Protein AF-A0A7G2DVX1-F1 (afdb_monomer)

Sequence (133 aa):
MRGTQQRAVMWRVWKEGGTGFLYWGANCYEKATVPSAEVKFRRGLPPGDGVLYYPGEVFSSSSEPVASLRLERLLSGLQDYEYLKLYESKYGREEAMGLLEKTGVYTGPERYTLEHRPIDVLRGEVYNTCRPS

pLDDT: mean 92.25, std 8.34, range [56.84, 98.56]

Structure (mmCIF, N/CA/C/O backbone):
data_AF-A0A7G2DVX1-F1
#
_entry.id   AF-A0A7G2DVX1-F1
#
loop_
_atom_site.group_PDB
_atom_site.id
_atom_site.type_symbol
_atom_site.label_atom_id
_atom_site.label_alt_id
_atom_site.label_comp_id
_atom_site.label_asym_id
_atom_site.label_entity_id
_atom_site.label_seq_id
_atom_site.pdbx_PDB_ins_code
_atom_site.Cartn_x
_atom_site.Cartn_y
_atom_site.Cartn_z
_atom_site.occupancy
_atom_site.B_iso_or_equiv
_atom_site.auth_seq_id
_atom_site.auth_comp_id
_atom_site.auth_asym_id
_atom_site.auth_atom_id
_atom_site.pdbx_PDB_model_num
ATOM 1 N N . MET A 1 1 ? -4.694 -8.837 -14.121 1.00 56.84 1 MET A N 1
ATOM 2 C CA . MET A 1 1 ? -4.557 -8.577 -12.666 1.00 56.84 1 MET A CA 1
ATOM 3 C C . MET A 1 1 ? -5.615 -7.571 -12.247 1.00 56.84 1 MET A C 1
ATOM 5 O O . MET A 1 1 ? -5.780 -6.589 -12.952 1.00 56.84 1 MET A O 1
ATOM 9 N N . ARG A 1 2 ? -6.308 -7.793 -11.123 1.00 73.44 2 ARG A N 1
ATOM 10 C CA . ARG A 1 2 ? -7.315 -6.852 -10.584 1.00 73.44 2 ARG A CA 1
ATOM 11 C C . ARG A 1 2 ? -6.705 -5.722 -9.733 1.00 73.44 2 ARG A C 1
ATOM 13 O O . ARG A 1 2 ? -7.408 -4.815 -9.312 1.00 73.44 2 ARG A O 1
ATOM 20 N N . GLY A 1 3 ? -5.396 -5.774 -9.465 1.00 79.44 3 GLY A N 1
ATOM 21 C CA . GLY A 1 3 ? -4.661 -4.754 -8.705 1.00 79.44 3 GLY A CA 1
ATOM 22 C C . GLY A 1 3 ? -4.807 -4.844 -7.180 1.00 79.44 3 GLY A C 1
ATOM 23 O O . GLY A 1 3 ? -4.058 -4.194 -6.456 1.00 79.44 3 GLY A O 1
ATOM 24 N N . THR A 1 4 ? -5.740 -5.652 -6.671 1.00 90.88 4 THR A N 1
ATOM 25 C CA . THR A 1 4 ? -5.958 -5.852 -5.228 1.00 90.88 4 THR A CA 1
ATOM 26 C C . THR A 1 4 ? -4.833 -6.638 -4.560 1.00 90.88 4 THR A C 1
ATOM 28 O O . THR A 1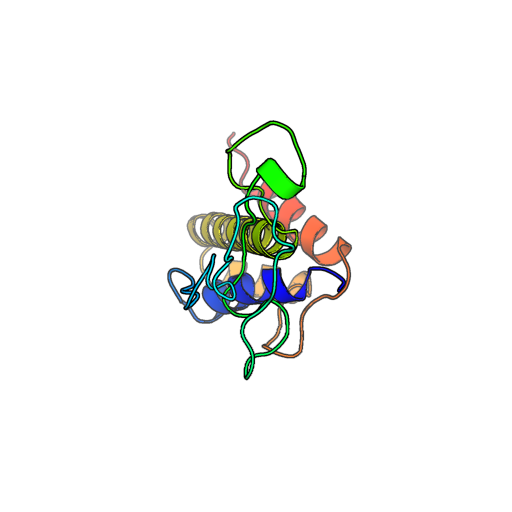 4 ? -4.510 -6.365 -3.412 1.00 90.88 4 THR A O 1
ATOM 31 N N . GLN A 1 5 ? -4.168 -7.536 -5.292 1.00 92.25 5 GLN A N 1
ATOM 32 C CA . GLN A 1 5 ? -3.003 -8.301 -4.824 1.00 92.25 5 GLN A CA 1
ATOM 33 C C . GLN A 1 5 ? -1.889 -7.400 -4.276 1.00 92.25 5 GLN A C 1
ATOM 35 O O . GLN A 1 5 ? -1.356 -7.651 -3.201 1.00 92.25 5 GLN A O 1
ATOM 40 N N . GLN A 1 6 ? -1.563 -6.321 -4.993 1.00 94.50 6 GLN A N 1
ATOM 41 C CA . GLN A 1 6 ? -0.519 -5.378 -4.587 1.00 94.50 6 GLN A CA 1
ATOM 42 C C . GLN A 1 6 ? -0.930 -4.571 -3.350 1.00 94.50 6 GLN A C 1
ATOM 44 O O . GLN A 1 6 ? -0.082 -4.226 -2.534 1.00 94.50 6 GLN A O 1
ATOM 49 N N . ARG A 1 7 ? -2.231 -4.303 -3.180 1.00 96.50 7 ARG A N 1
ATOM 50 C CA . ARG A 1 7 ? -2.766 -3.595 -2.008 1.00 96.50 7 ARG A CA 1
ATOM 51 C C . ARG A 1 7 ? -2.810 -4.477 -0.768 1.00 96.50 7 ARG A C 1
ATOM 53 O O . ARG A 1 7 ? -2.477 -4.009 0.315 1.00 96.50 7 ARG A O 1
ATOM 60 N N . ALA A 1 8 ? -3.155 -5.754 -0.940 1.00 96.94 8 ALA A N 1
ATOM 61 C CA . ALA A 1 8 ? 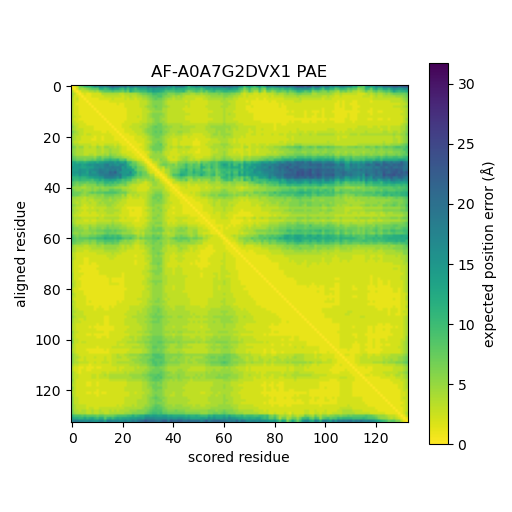-3.248 -6.730 0.142 1.00 96.94 8 ALA A CA 1
ATOM 62 C C . ALA A 1 8 ? -1.936 -6.887 0.920 1.00 96.94 8 ALA A C 1
ATOM 64 O O . ALA A 1 8 ? -1.973 -7.166 2.116 1.00 96.94 8 ALA A O 1
ATOM 65 N N . VAL A 1 9 ? -0.793 -6.625 0.277 1.00 96.56 9 VAL A N 1
ATOM 66 C CA . VAL A 1 9 ? 0.513 -6.529 0.943 1.00 96.56 9 VAL A CA 1
ATOM 67 C C . VAL A 1 9 ? 0.473 -5.514 2.087 1.00 96.56 9 VAL A C 1
ATOM 69 O O . VAL A 1 9 ? 0.874 -5.838 3.198 1.00 96.56 9 VAL A O 1
ATOM 72 N N . MET A 1 10 ? -0.061 -4.315 1.856 1.00 97.88 10 MET A N 1
ATOM 73 C CA . MET A 1 10 ? -0.094 -3.254 2.867 1.00 97.88 10 MET A CA 1
ATOM 74 C C . MET A 1 10 ? -1.163 -3.492 3.936 1.00 97.88 10 MET A C 1
ATOM 76 O O . MET A 1 10 ? -0.934 -3.194 5.106 1.00 97.88 10 MET A O 1
ATOM 80 N N . TRP A 1 11 ? -2.292 -4.111 3.580 1.00 98.00 11 TRP A N 1
ATOM 81 C CA . TRP A 1 11 ? -3.289 -4.543 4.570 1.00 98.00 11 TRP A CA 1
ATOM 82 C C . TRP A 1 11 ? -2.722 -5.613 5.506 1.00 98.00 11 TRP A C 1
ATOM 84 O O . TRP A 1 11 ? -2.949 -5.565 6.715 1.00 98.00 11 TRP A O 1
ATOM 94 N N . ARG A 1 12 ? -1.934 -6.547 4.958 1.00 97.62 12 ARG A N 1
ATOM 95 C CA . ARG A 1 12 ? -1.194 -7.538 5.737 1.00 97.62 12 ARG A CA 1
ATOM 96 C C . ARG A 1 12 ? -0.180 -6.878 6.661 1.00 97.62 12 ARG A C 1
ATOM 98 O O . ARG A 1 12 ? -0.189 -7.182 7.849 1.00 97.62 12 ARG A O 1
ATOM 105 N N . VAL A 1 13 ? 0.649 -5.977 6.128 1.00 98.12 13 VAL A N 1
ATOM 106 C CA . VAL A 1 13 ? 1.638 -5.216 6.909 1.00 98.12 13 VAL A CA 1
ATOM 107 C C . VAL A 1 13 ? 0.954 -4.528 8.086 1.00 98.12 13 VAL A C 1
ATOM 109 O O . VAL A 1 13 ? 1.383 -4.724 9.218 1.00 98.12 13 VAL A O 1
ATOM 112 N N . TRP A 1 14 ? -0.158 -3.821 7.851 1.00 98.31 14 TRP A N 1
ATOM 113 C CA . TRP A 1 14 ? -0.914 -3.197 8.935 1.00 98.31 14 TRP A CA 1
ATOM 114 C C . TRP A 1 14 ? -1.408 -4.229 9.953 1.00 98.31 14 TRP A C 1
ATOM 116 O O . TRP A 1 14 ? -1.144 -4.072 11.145 1.00 98.31 14 TRP A O 1
ATOM 126 N N . LYS A 1 15 ? -2.100 -5.291 9.507 1.00 97.75 15 LYS A N 1
ATOM 127 C CA . LYS A 1 15 ? -2.731 -6.300 10.381 1.00 97.75 15 LYS A CA 1
ATOM 128 C C . LYS A 1 15 ? -1.714 -7.049 11.246 1.00 97.75 15 LYS A C 1
ATOM 130 O O . LYS A 1 15 ? -1.993 -7.308 12.413 1.00 97.75 15 LYS A O 1
ATOM 135 N N . GLU A 1 16 ? -0.544 -7.358 10.696 1.00 96.75 16 GLU A N 1
ATOM 136 C CA . GLU A 1 16 ? 0.537 -8.082 11.380 1.00 96.75 16 GLU A CA 1
ATOM 137 C C . GLU A 1 16 ? 1.457 -7.158 12.202 1.00 96.75 16 GLU A C 1
ATOM 139 O O . GLU A 1 16 ? 2.398 -7.635 12.828 1.00 96.75 16 GLU A O 1
ATOM 144 N N . GLY A 1 17 ? 1.184 -5.848 12.245 1.00 97.06 17 GLY A N 1
ATOM 145 C CA . GLY A 1 17 ? 1.949 -4.887 13.049 1.00 97.06 17 GLY A CA 1
ATOM 146 C C . GLY A 1 17 ? 3.284 -4.468 12.426 1.00 97.06 17 GLY A C 1
ATOM 147 O O . GLY A 1 17 ? 4.150 -3.939 13.120 1.00 97.06 17 GLY A O 1
ATOM 148 N N . GLY A 1 18 ? 3.465 -4.696 11.124 1.00 97.38 18 GLY A N 1
ATOM 149 C CA . GLY A 1 18 ? 4.609 -4.196 10.373 1.00 97.38 18 GLY A CA 1
ATOM 150 C C . GLY A 1 18 ? 4.546 -2.680 10.174 1.00 97.38 18 GLY A C 1
ATOM 151 O O . GLY A 1 18 ? 3.473 -2.086 10.123 1.00 97.38 18 GLY A O 1
ATOM 152 N N . THR A 1 19 ? 5.712 -2.054 10.031 1.00 96.50 19 THR A N 1
ATOM 153 C CA . THR A 1 19 ? 5.860 -0.593 9.884 1.00 96.50 19 THR A CA 1
ATOM 154 C C . THR A 1 19 ? 6.034 -0.138 8.436 1.00 96.50 19 THR A C 1
ATOM 156 O O . THR A 1 19 ? 6.144 1.055 8.169 1.00 96.50 19 THR A O 1
ATOM 159 N N . GLY A 1 20 ? 6.087 -1.077 7.493 1.00 94.19 20 GLY A N 1
ATOM 160 C CA . GLY A 1 20 ? 6.308 -0.794 6.084 1.00 94.19 20 GLY A CA 1
ATOM 161 C C . GLY A 1 20 ? 6.535 -2.063 5.273 1.00 94.19 20 GLY A C 1
ATOM 162 O O . GLY A 1 20 ? 6.358 -3.182 5.758 1.00 94.19 20 GLY A O 1
ATOM 163 N N . PHE A 1 21 ? 6.940 -1.879 4.020 1.00 95.94 21 PHE A N 1
ATOM 164 C CA . PHE A 1 21 ? 7.188 -2.961 3.075 1.00 95.94 21 PHE A CA 1
ATOM 165 C C . PHE A 1 21 ? 8.501 -2.727 2.331 1.00 95.94 21 PHE A C 1
ATOM 167 O O . PHE A 1 21 ? 8.763 -1.621 1.860 1.00 95.94 21 PHE A O 1
ATOM 174 N N . LEU A 1 22 ? 9.300 -3.784 2.193 1.00 96.25 22 LEU A N 1
ATOM 175 C CA . LEU A 1 22 ? 10.548 -3.775 1.441 1.00 96.25 22 LEU A CA 1
ATOM 176 C C . LEU A 1 22 ? 10.408 -4.666 0.207 1.00 96.25 22 LEU A C 1
ATOM 178 O O . LEU A 1 22 ? 10.015 -5.827 0.310 1.00 96.25 22 LEU A O 1
ATOM 182 N N . TYR A 1 23 ? 10.768 -4.124 -0.956 1.00 95.44 23 TYR A N 1
ATOM 183 C CA . TYR A 1 23 ? 10.849 -4.864 -2.211 1.00 95.44 23 TYR A CA 1
ATOM 184 C C . TYR A 1 23 ? 12.294 -4.888 -2.709 1.00 95.44 23 TYR A C 1
ATOM 186 O O . TYR A 1 23 ? 12.983 -3.873 -2.663 1.00 95.44 23 TYR A O 1
ATOM 194 N N . TRP A 1 24 ? 12.758 -6.053 -3.161 1.00 94.94 24 TRP A N 1
ATOM 195 C CA . TRP A 1 24 ? 14.184 -6.322 -3.371 1.00 94.94 24 TRP A CA 1
ATOM 196 C C . TRP A 1 24 ? 14.814 -5.562 -4.551 1.00 94.94 24 TRP A C 1
ATOM 198 O O . TRP A 1 24 ? 16.026 -5.364 -4.572 1.00 94.94 24 TRP A O 1
ATOM 208 N N . GLY A 1 25 ? 14.015 -5.126 -5.526 1.00 93.50 25 GLY A N 1
ATOM 209 C CA . GLY A 1 25 ? 14.496 -4.372 -6.682 1.00 93.50 25 GLY A CA 1
ATOM 210 C C . GLY A 1 25 ? 13.356 -3.681 -7.418 1.00 93.50 25 GLY A C 1
ATOM 211 O O . GLY A 1 25 ? 12.268 -4.230 -7.518 1.00 93.50 25 GLY A O 1
ATOM 212 N N . ALA A 1 26 ? 13.581 -2.472 -7.933 1.00 92.88 26 ALA A N 1
ATOM 213 C CA . ALA A 1 26 ? 12.534 -1.686 -8.601 1.00 92.88 26 ALA A CA 1
ATOM 214 C C . ALA A 1 26 ? 12.848 -1.332 -10.070 1.00 92.88 26 ALA A C 1
ATOM 216 O O . ALA A 1 26 ? 11.966 -0.862 -10.787 1.00 92.88 26 ALA A O 1
ATOM 217 N N . ASN A 1 27 ? 14.071 -1.593 -10.532 1.00 90.62 27 ASN A N 1
ATOM 218 C CA . ASN A 1 27 ? 14.566 -1.307 -11.884 1.00 90.62 27 ASN A CA 1
ATOM 219 C C . ASN A 1 27 ? 15.579 -2.358 -12.377 1.00 90.62 27 ASN A C 1
ATOM 221 O O . ASN A 1 27 ? 16.500 -2.058 -13.138 1.00 90.62 27 ASN A O 1
ATOM 225 N N . CYS A 1 28 ? 15.452 -3.603 -11.921 1.00 90.56 28 CYS A N 1
ATOM 226 C CA . CYS A 1 28 ? 16.376 -4.690 -12.225 1.00 90.56 28 CYS A CA 1
ATOM 227 C C . CYS A 1 28 ? 16.101 -5.315 -13.601 1.00 90.56 28 CYS A C 1
ATOM 229 O O . CYS A 1 28 ? 15.791 -6.499 -13.712 1.00 90.56 28 CYS A O 1
ATOM 231 N N . TYR A 1 29 ? 16.246 -4.521 -14.657 1.00 87.06 29 TYR A N 1
ATOM 232 C CA . TYR A 1 29 ? 16.136 -4.966 -16.044 1.00 87.06 29 TYR A CA 1
ATOM 233 C C . TYR A 1 29 ? 17.270 -5.908 -16.461 1.00 87.06 29 TYR A C 1
ATOM 235 O O . TYR A 1 29 ? 18.322 -5.988 -15.808 1.00 87.06 29 TYR A O 1
ATOM 243 N N . GLU A 1 30 ? 17.064 -6.622 -17.569 1.00 83.69 30 GLU A N 1
ATOM 244 C CA . GLU A 1 30 ? 18.181 -7.132 -18.362 1.00 83.69 30 GLU A CA 1
ATOM 245 C C . GLU A 1 30 ? 18.962 -5.934 -18.927 1.00 83.69 30 GLU A C 1
ATOM 247 O O . GLU A 1 30 ? 18.389 -4.885 -19.229 1.00 83.69 30 GLU A O 1
ATOM 252 N N . LYS A 1 31 ? 20.291 -6.050 -19.010 1.00 76.81 31 LYS A N 1
ATOM 253 C CA . LYS A 1 31 ? 21.144 -4.934 -19.428 1.00 76.81 31 LYS A CA 1
ATOM 254 C C . LYS A 1 31 ? 20.786 -4.516 -20.859 1.00 76.81 31 LYS A C 1
ATOM 256 O O . LYS A 1 31 ? 20.982 -5.293 -21.791 1.00 76.81 31 LYS A O 1
ATOM 261 N N . ALA A 1 32 ? 20.314 -3.283 -21.028 1.00 70.81 32 ALA A N 1
ATOM 262 C CA . ALA A 1 32 ? 20.129 -2.687 -22.344 1.00 70.81 32 ALA A CA 1
ATOM 263 C C . ALA A 1 32 ? 21.497 -2.410 -22.986 1.00 70.81 32 ALA A C 1
ATOM 265 O O . ALA A 1 32 ? 22.410 -1.894 -22.338 1.00 70.81 32 ALA A O 1
ATOM 266 N N . THR A 1 33 ? 21.649 -2.768 -24.258 1.00 71.12 33 THR A N 1
ATOM 267 C CA . THR A 1 33 ? 22.865 -2.487 -25.038 1.00 71.12 33 THR A CA 1
ATOM 268 C C . THR A 1 33 ? 22.790 -1.154 -25.783 1.00 71.12 33 THR A C 1
ATOM 270 O O . THR A 1 33 ? 23.830 -0.631 -26.169 1.00 71.12 33 THR A O 1
ATOM 273 N N . VAL A 1 34 ? 21.587 -0.588 -25.950 1.00 67.25 34 VAL A N 1
ATOM 274 C CA . VAL A 1 34 ? 21.327 0.736 -26.541 1.00 67.25 34 VAL A CA 1
ATOM 275 C C . VAL A 1 34 ? 20.156 1.430 -25.820 1.00 67.25 34 VAL A C 1
ATOM 277 O O . VAL A 1 34 ? 19.285 0.725 -25.308 1.00 67.25 34 VAL A O 1
ATOM 280 N N . PRO A 1 35 ? 20.086 2.778 -25.788 1.00 58.97 35 PRO A N 1
ATOM 281 C CA . PRO A 1 35 ? 19.018 3.513 -25.090 1.00 58.97 35 PRO A CA 1
ATOM 282 C C . PRO A 1 35 ? 17.597 3.230 -25.599 1.00 58.97 35 PRO A C 1
ATOM 284 O O . PRO A 1 35 ? 16.649 3.291 -24.829 1.00 58.97 35 PRO A O 1
ATOM 287 N N . SER A 1 36 ? 17.448 2.890 -26.883 1.00 63.75 36 SER A N 1
ATOM 288 C CA . SER A 1 36 ? 16.164 2.564 -27.521 1.00 63.75 36 SER A CA 1
ATOM 289 C C . SER A 1 36 ? 15.788 1.080 -27.442 1.00 63.75 36 SER A C 1
ATOM 291 O O . SER A 1 36 ? 14.828 0.652 -28.082 1.00 63.75 36 SER A O 1
ATOM 293 N N . ALA A 1 37 ? 16.565 0.267 -26.720 1.00 70.31 37 ALA A N 1
ATOM 294 C CA . ALA A 1 37 ? 16.297 -1.158 -26.618 1.00 70.31 37 ALA A CA 1
ATOM 295 C C . ALA A 1 37 ? 14.972 -1.403 -25.889 1.00 70.31 37 ALA A C 1
ATOM 297 O O . ALA A 1 37 ? 14.673 -0.771 -24.876 1.00 70.31 37 ALA A O 1
ATOM 298 N N . GLU A 1 38 ? 14.210 -2.377 -26.383 1.00 76.94 38 GLU A N 1
ATOM 299 C CA . GLU A 1 38 ? 13.025 -2.872 -25.692 1.00 76.94 38 GLU A CA 1
ATOM 300 C C . GLU A 1 38 ? 13.380 -3.295 -24.259 1.00 76.94 38 GLU A C 1
ATOM 302 O O . GLU A 1 38 ? 14.397 -3.956 -24.014 1.00 76.94 38 GLU A O 1
ATOM 307 N N . VAL A 1 39 ? 12.517 -2.932 -23.312 1.00 82.12 39 VAL A N 1
ATOM 308 C CA . VAL A 1 39 ? 12.668 -3.330 -21.916 1.00 82.12 39 VAL A CA 1
ATOM 309 C C . VAL A 1 39 ? 12.495 -4.841 -21.790 1.00 82.12 39 VAL A C 1
ATOM 311 O O . VAL A 1 39 ? 11.413 -5.377 -22.022 1.00 82.12 39 VAL A O 1
ATOM 314 N N . LYS A 1 40 ? 13.554 -5.526 -21.351 1.00 87.00 40 LYS A N 1
ATOM 315 C CA . LYS A 1 40 ? 13.549 -6.975 -21.117 1.00 87.00 40 LYS A CA 1
ATOM 316 C C . LYS A 1 40 ? 13.682 -7.297 -19.635 1.00 87.00 40 LYS A C 1
ATOM 318 O O . LYS A 1 40 ? 14.503 -6.718 -18.919 1.00 87.00 40 LYS A O 1
ATOM 323 N N . PHE A 1 41 ? 12.860 -8.233 -19.166 1.00 89.62 41 PHE A N 1
ATOM 324 C CA . PHE A 1 41 ? 12.944 -8.749 -17.802 1.00 89.62 41 PHE A CA 1
ATOM 325 C C . PHE A 1 41 ? 14.103 -9.738 -17.667 1.00 89.62 41 PHE A C 1
ATOM 327 O O . PHE A 1 41 ? 14.411 -10.481 -18.598 1.00 89.62 41 PHE A O 1
ATOM 334 N N . ARG A 1 42 ? 14.737 -9.765 -16.489 1.00 87.75 42 ARG A N 1
ATOM 335 C CA . ARG A 1 42 ? 15.819 -10.712 -16.198 1.00 87.75 42 ARG A CA 1
ATOM 336 C C . ARG A 1 42 ? 15.331 -12.156 -16.315 1.00 87.75 42 ARG A C 1
ATOM 338 O O . ARG A 1 42 ? 14.254 -12.507 -15.840 1.00 87.75 42 ARG A O 1
ATOM 345 N N . ARG A 1 43 ? 16.168 -13.007 -16.910 1.00 88.19 43 ARG A N 1
ATOM 346 C CA . ARG A 1 43 ? 15.932 -14.455 -16.977 1.00 88.19 43 ARG A CA 1
ATOM 347 C C . ARG A 1 43 ? 16.060 -15.086 -15.589 1.00 88.19 43 ARG A C 1
ATOM 349 O O . ARG A 1 43 ? 16.847 -14.623 -14.770 1.00 88.19 43 ARG A O 1
ATOM 356 N N . GLY A 1 44 ? 15.315 -16.166 -15.354 1.00 89.56 44 GLY A N 1
ATOM 357 C CA . GLY A 1 44 ? 15.331 -16.903 -14.083 1.00 89.56 44 GLY A CA 1
ATOM 358 C C . GLY A 1 44 ? 14.413 -16.332 -12.998 1.00 89.56 44 GLY A C 1
ATOM 359 O O . GLY A 1 44 ? 14.355 -16.894 -11.910 1.00 89.56 44 GLY A O 1
ATOM 360 N N . LEU A 1 45 ? 13.676 -15.259 -13.297 1.00 90.62 45 LEU A N 1
ATOM 361 C CA . LEU A 1 45 ? 12.681 -14.659 -12.411 1.00 90.62 45 LEU A CA 1
ATOM 362 C C . LEU A 1 45 ? 11.313 -14.593 -13.102 1.00 90.62 45 LEU A C 1
ATOM 364 O O . LEU A 1 45 ? 11.256 -14.553 -14.338 1.00 90.62 45 LEU A O 1
ATOM 368 N N . PRO A 1 46 ? 10.203 -14.562 -12.340 1.00 92.56 46 PRO A N 1
ATOM 369 C CA . PRO A 1 46 ? 8.894 -14.271 -12.906 1.00 92.56 46 PRO A CA 1
ATOM 370 C C . PRO A 1 46 ? 8.911 -12.939 -13.679 1.00 92.56 46 PRO A C 1
ATOM 372 O O . PRO A 1 46 ? 9.540 -11.977 -13.227 1.00 92.56 46 PRO A O 1
ATOM 375 N N . PRO A 1 47 ? 8.211 -12.833 -14.823 1.00 90.06 47 PRO A N 1
ATOM 376 C CA . PRO A 1 47 ? 8.155 -11.591 -15.589 1.00 90.06 47 PRO A CA 1
ATOM 377 C C . PRO A 1 47 ? 7.743 -10.382 -14.734 1.00 90.06 47 PRO A C 1
ATOM 379 O O . PRO A 1 47 ? 6.693 -10.385 -14.091 1.00 90.06 47 PRO A O 1
ATOM 382 N N . GLY A 1 48 ? 8.570 -9.335 -14.748 1.00 90.62 48 GLY A N 1
ATOM 383 C CA . GLY A 1 48 ? 8.352 -8.098 -13.995 1.00 90.62 48 GLY A CA 1
ATOM 384 C C . GLY A 1 48 ? 8.811 -8.124 -12.533 1.00 90.62 48 GLY A C 1
ATOM 385 O O . GLY A 1 48 ? 8.689 -7.092 -11.866 1.00 90.62 48 GLY A O 1
ATOM 386 N N . ASP A 1 49 ? 9.342 -9.243 -12.033 1.00 93.38 49 ASP A N 1
ATOM 387 C CA . ASP A 1 49 ? 9.982 -9.282 -10.718 1.00 93.38 49 ASP A CA 1
ATOM 388 C C . ASP A 1 49 ? 11.289 -8.466 -10.719 1.00 93.38 49 ASP A C 1
ATOM 390 O O . ASP A 1 49 ? 12.065 -8.497 -11.675 1.00 93.38 49 ASP A O 1
ATOM 394 N N . GLY A 1 50 ? 11.504 -7.676 -9.668 1.00 93.94 50 GLY A N 1
ATOM 395 C CA . GLY A 1 50 ? 12.583 -6.693 -9.578 1.00 93.94 50 GLY A CA 1
ATOM 396 C C . GLY A 1 50 ? 12.330 -5.398 -10.361 1.00 93.94 50 GLY A C 1
ATOM 397 O O . GLY A 1 50 ? 13.231 -4.568 -10.475 1.00 93.94 50 GLY A O 1
ATOM 398 N N . VAL A 1 51 ? 11.133 -5.205 -10.926 1.00 93.56 51 VAL A N 1
ATOM 399 C CA . VAL A 1 51 ? 10.796 -4.056 -11.782 1.00 93.56 51 VAL A CA 1
ATOM 400 C C . VAL A 1 51 ? 9.496 -3.407 -11.310 1.00 93.56 51 VAL A C 1
ATOM 402 O O . VAL A 1 51 ? 8.484 -4.091 -11.205 1.00 93.56 51 VAL A O 1
ATOM 405 N N . LEU A 1 52 ? 9.482 -2.094 -11.067 1.00 94.69 52 LEU A N 1
ATOM 406 C CA . LEU A 1 52 ? 8.295 -1.326 -10.655 1.00 94.69 52 LEU A CA 1
ATOM 407 C C . LEU A 1 52 ? 8.124 0.019 -11.374 1.00 94.69 52 LEU A C 1
ATOM 409 O O . LEU A 1 52 ? 6.994 0.506 -11.427 1.00 94.69 52 LEU A O 1
ATOM 413 N N . TYR A 1 53 ? 9.177 0.600 -11.944 1.00 93.12 53 TYR A N 1
ATOM 414 C CA . TYR A 1 53 ? 9.104 1.819 -12.758 1.00 93.12 53 TYR A CA 1
ATOM 415 C C . TYR A 1 53 ? 10.003 1.691 -13.982 1.00 93.12 53 TYR A C 1
ATOM 417 O O . TYR A 1 53 ? 11.071 1.090 -13.889 1.00 93.12 53 TYR A O 1
ATOM 425 N N . TYR A 1 54 ? 9.582 2.258 -15.107 1.00 91.25 54 TYR A N 1
ATOM 426 C CA . TYR A 1 54 ? 10.202 2.110 -16.420 1.00 91.25 54 TYR A CA 1
ATOM 427 C C . TYR A 1 54 ? 10.900 3.387 -16.896 1.00 91.25 54 TYR A C 1
ATOM 429 O O . TYR A 1 54 ? 10.533 4.468 -16.436 1.00 91.25 54 TYR A O 1
ATOM 437 N N . PRO A 1 55 ? 11.886 3.288 -17.810 1.00 88.19 55 PRO A N 1
ATOM 438 C CA . PRO A 1 55 ? 12.454 4.462 -18.472 1.00 88.19 55 PRO A CA 1
ATOM 439 C C . PRO A 1 55 ? 11.373 5.247 -19.226 1.00 88.19 55 PRO A C 1
ATOM 441 O O . PRO A 1 55 ? 10.549 4.647 -19.922 1.00 88.19 55 PRO A O 1
ATOM 444 N N . GLY A 1 56 ? 11.367 6.572 -19.079 1.00 88.69 56 GLY A N 1
ATOM 445 C CA . GLY A 1 56 ? 10.354 7.442 -19.681 1.00 88.69 56 GLY A CA 1
ATOM 446 C C . GLY A 1 56 ? 10.433 7.519 -21.198 1.00 88.69 56 GLY A C 1
ATOM 447 O O . GLY A 1 56 ? 9.396 7.616 -21.858 1.00 88.69 56 GLY A O 1
ATOM 448 N N . GLU A 1 57 ? 11.638 7.372 -21.747 1.00 85.75 57 GLU A N 1
ATOM 449 C CA . GLU A 1 57 ? 11.939 7.485 -23.176 1.00 85.75 57 GLU A CA 1
ATOM 450 C C . GLU A 1 57 ? 11.278 6.383 -24.011 1.00 85.75 57 GLU A C 1
ATOM 452 O O . GLU A 1 57 ? 11.116 6.512 -25.222 1.00 85.75 57 GLU A O 1
ATOM 457 N N . VAL A 1 58 ? 10.877 5.286 -23.362 1.00 81.88 58 VAL A N 1
ATOM 458 C CA . VAL A 1 58 ? 10.151 4.181 -24.000 1.00 81.88 58 VAL A CA 1
ATOM 459 C C . VAL A 1 58 ? 8.680 4.546 -24.243 1.00 81.88 58 VAL A C 1
ATOM 461 O O . VAL A 1 58 ? 8.046 3.983 -25.132 1.00 81.88 58 VAL A O 1
ATOM 464 N N . PHE A 1 59 ? 8.125 5.487 -23.473 1.00 84.31 59 PHE A N 1
ATOM 465 C CA . PHE A 1 59 ? 6.696 5.824 -23.486 1.00 84.31 59 PHE A CA 1
ATOM 466 C C . PHE A 1 59 ? 6.409 7.283 -23.860 1.00 84.31 59 PHE A C 1
ATOM 468 O O . PHE A 1 59 ? 5.258 7.628 -24.128 1.00 84.31 59 PHE A O 1
ATOM 475 N N . SER A 1 60 ? 7.422 8.150 -23.852 1.00 84.19 60 SER A N 1
ATOM 476 C CA . SER A 1 60 ? 7.286 9.588 -24.080 1.00 84.19 60 SER A CA 1
ATOM 477 C C . SER A 1 60 ? 8.621 10.225 -24.487 1.00 84.19 60 SER A C 1
ATOM 479 O O . SER A 1 60 ? 9.656 9.568 -24.494 1.00 84.19 60 SER A O 1
ATOM 481 N N . SER A 1 61 ? 8.615 11.529 -24.769 1.00 87.44 61 SER A N 1
ATOM 482 C CA . SER A 1 61 ? 9.834 12.326 -24.983 1.00 87.44 61 SER A CA 1
ATOM 483 C C . SER A 1 61 ? 10.558 12.715 -23.682 1.00 87.44 61 SER A C 1
ATOM 485 O O . SER A 1 61 ? 11.549 13.440 -23.738 1.00 87.44 61 SER A O 1
ATOM 487 N N . SER A 1 62 ? 10.033 12.316 -22.518 1.00 88.19 62 SER A N 1
ATOM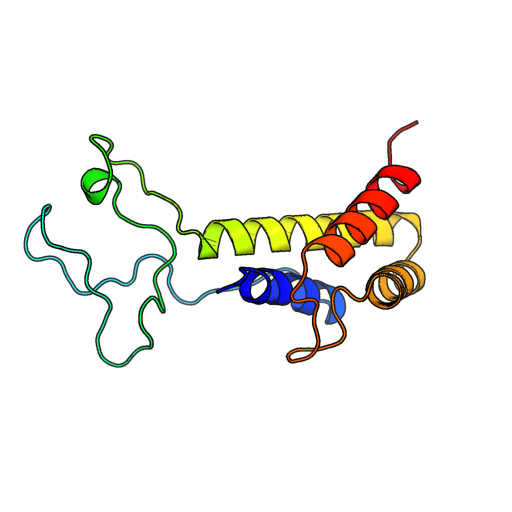 488 C CA . SER A 1 62 ? 10.596 12.631 -21.202 1.00 88.19 62 SER A CA 1
ATOM 489 C C . SER A 1 62 ? 11.600 11.567 -20.762 1.00 88.19 62 SER A C 1
ATOM 491 O O . SER A 1 62 ? 11.370 10.377 -20.967 1.00 88.19 62 SER A O 1
ATOM 493 N N . SER A 1 63 ? 12.666 11.994 -20.085 1.00 88.88 63 SER A N 1
ATOM 494 C CA . SER A 1 63 ? 13.609 11.106 -19.388 1.00 88.88 63 SER A CA 1
ATOM 495 C C . SER A 1 63 ? 13.188 10.765 -17.956 1.00 88.88 63 SER A C 1
ATOM 497 O O . SER A 1 63 ? 13.923 10.109 -17.217 1.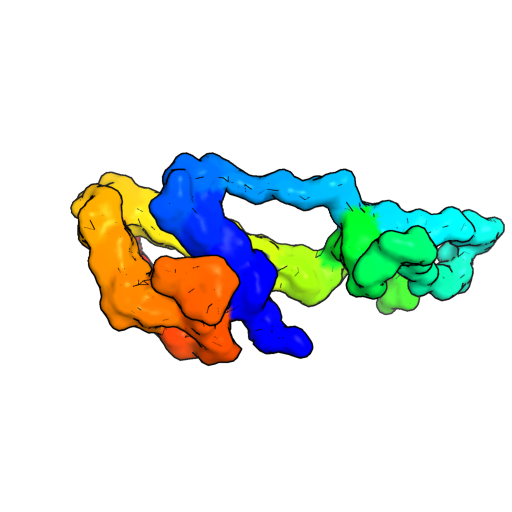00 88.88 63 SER A O 1
ATOM 499 N N . GLU A 1 64 ? 12.014 11.221 -17.524 1.00 92.19 64 GLU A N 1
ATOM 500 C CA . GLU A 1 64 ? 11.495 10.916 -16.194 1.00 92.19 64 GLU A CA 1
ATOM 501 C C . GLU A 1 64 ? 10.992 9.466 -16.102 1.00 92.19 64 GLU A C 1
ATOM 503 O O . GLU A 1 64 ? 10.304 8.991 -17.008 1.00 92.19 64 GLU A O 1
ATOM 508 N N . PRO A 1 65 ? 11.277 8.742 -15.004 1.00 91.56 65 PRO A N 1
ATOM 509 C CA . PRO A 1 65 ? 10.761 7.394 -14.820 1.00 91.56 65 PRO A CA 1
ATOM 510 C C . PRO A 1 65 ? 9.231 7.346 -14.779 1.00 91.56 65 PRO A C 1
ATOM 512 O O . PRO A 1 65 ? 8.583 8.151 -14.112 1.00 91.56 65 PRO A O 1
ATOM 515 N N . VAL A 1 66 ? 8.653 6.329 -15.412 1.00 92.75 66 VAL A N 1
ATOM 516 C CA . VAL A 1 66 ? 7.203 6.104 -15.444 1.00 92.75 66 VAL A CA 1
ATOM 517 C C . VAL A 1 66 ? 6.831 4.978 -14.485 1.00 92.75 66 VAL A C 1
ATOM 519 O O . VAL A 1 66 ? 7.341 3.859 -14.580 1.00 92.75 66 VAL A O 1
ATOM 522 N N . ALA A 1 67 ? 5.916 5.251 -13.555 1.00 95.00 67 ALA A N 1
ATOM 523 C CA . ALA A 1 67 ? 5.431 4.257 -12.606 1.00 95.00 67 ALA A CA 1
ATOM 524 C C . ALA A 1 67 ? 4.642 3.137 -13.303 1.00 95.00 67 ALA A C 1
ATOM 526 O O . ALA A 1 67 ? 3.827 3.366 -14.196 1.00 95.00 67 ALA A O 1
ATOM 527 N N . SER A 1 68 ? 4.851 1.892 -12.871 1.00 93.88 68 SER A N 1
ATOM 528 C CA . SER A 1 68 ? 3.997 0.786 -13.303 1.00 93.88 68 SER A CA 1
ATOM 529 C C . SER A 1 68 ? 2.653 0.809 -12.579 1.00 93.88 68 SER A C 1
ATOM 531 O O . SER A 1 68 ? 2.551 1.235 -11.429 1.00 93.88 68 SER A O 1
ATOM 533 N N . LEU A 1 69 ? 1.639 0.182 -13.182 1.00 94.06 69 LEU A N 1
ATOM 534 C CA . LEU A 1 69 ? 0.368 -0.064 -12.498 1.00 94.06 69 LEU A CA 1
ATOM 535 C C . LEU A 1 69 ? 0.562 -0.805 -11.159 1.00 94.06 69 LEU A C 1
ATOM 537 O O . LEU A 1 69 ? -0.172 -0.553 -10.209 1.00 94.06 69 LEU A O 1
ATOM 541 N N . ARG A 1 70 ? 1.557 -1.700 -11.050 1.00 94.81 70 ARG A N 1
ATOM 542 C CA . ARG A 1 70 ? 1.850 -2.420 -9.798 1.00 94.81 70 ARG A CA 1
ATOM 543 C C . ARG A 1 70 ? 2.336 -1.477 -8.699 1.00 94.81 70 ARG A C 1
ATOM 545 O O . ARG A 1 70 ? 1.900 -1.633 -7.562 1.00 94.81 70 ARG A O 1
ATOM 552 N N . LEU A 1 71 ? 3.182 -0.505 -9.042 1.00 95.94 71 LEU A N 1
ATOM 553 C CA . LEU A 1 71 ? 3.661 0.513 -8.108 1.00 95.94 71 LEU A CA 1
ATOM 554 C C . LEU A 1 71 ? 2.514 1.422 -7.649 1.00 95.94 71 LEU A C 1
ATOM 556 O O . LEU A 1 71 ? 2.333 1.612 -6.452 1.00 95.94 71 LEU A O 1
ATOM 560 N N . GLU A 1 72 ? 1.664 1.868 -8.574 1.00 96.81 72 GLU A N 1
ATOM 561 C CA . GLU A 1 72 ? 0.488 2.689 -8.246 1.00 96.81 72 GLU A CA 1
ATOM 562 C C . GLU A 1 72 ? -0.520 1.954 -7.351 1.00 96.81 72 GLU A C 1
ATOM 564 O O . GLU A 1 72 ? -1.144 2.531 -6.455 1.00 96.81 72 GLU A O 1
ATOM 569 N N . ARG A 1 73 ? -0.701 0.645 -7.562 1.00 95.94 73 ARG A N 1
ATOM 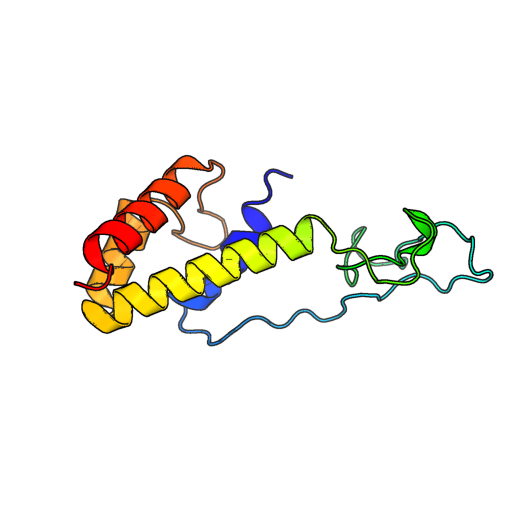570 C CA . ARG A 1 73 ? -1.529 -0.175 -6.668 1.00 95.94 73 ARG A CA 1
ATOM 571 C C . ARG A 1 73 ? -0.868 -0.390 -5.305 1.00 95.94 73 ARG A C 1
ATOM 573 O O . ARG A 1 73 ? -1.587 -0.394 -4.312 1.00 95.94 73 ARG A O 1
ATOM 580 N N . LEU A 1 74 ? 0.457 -0.519 -5.230 1.00 96.00 74 LEU A N 1
ATOM 581 C CA . LEU A 1 74 ? 1.174 -0.579 -3.952 1.00 96.00 74 LEU A CA 1
ATOM 582 C C . LEU A 1 74 ? 1.005 0.729 -3.165 1.00 96.00 74 LEU A C 1
ATOM 584 O O . LEU A 1 74 ? 0.667 0.681 -1.985 1.00 96.00 74 LEU A O 1
ATOM 588 N N . LEU A 1 75 ? 1.136 1.881 -3.833 1.00 96.81 75 LEU A N 1
ATOM 589 C CA . LEU A 1 75 ? 0.865 3.200 -3.254 1.00 96.81 75 LEU A CA 1
ATOM 590 C C . LEU A 1 75 ? -0.580 3.310 -2.747 1.00 96.81 75 LEU A C 1
ATOM 592 O O . LEU A 1 75 ? -0.812 3.764 -1.630 1.00 96.81 75 LEU A O 1
ATOM 596 N N . SER A 1 76 ? -1.555 2.829 -3.524 1.00 97.12 76 SER A N 1
ATOM 597 C CA . SER A 1 76 ? -2.960 2.791 -3.088 1.00 97.12 76 SER A CA 1
ATOM 598 C C . SER A 1 76 ? -3.153 1.944 -1.823 1.00 97.12 76 SER A C 1
ATOM 600 O O . SER A 1 76 ? -3.962 2.293 -0.968 1.00 97.12 76 SER A O 1
ATOM 602 N N . GLY A 1 77 ? -2.419 0.833 -1.700 1.00 97.06 77 GLY A N 1
ATOM 603 C CA . GLY A 1 77 ? -2.396 0.009 -0.491 1.00 97.06 77 GLY A CA 1
ATOM 604 C C . GLY A 1 77 ? -1.742 0.721 0.692 1.00 97.06 77 GLY A C 1
ATOM 605 O O . GLY A 1 77 ? -2.234 0.611 1.809 1.00 97.06 77 GLY A O 1
ATOM 606 N N . LEU A 1 78 ? -0.671 1.483 0.451 1.00 98.00 78 LEU A N 1
ATOM 607 C CA . LEU A 1 78 ? -0.000 2.272 1.486 1.00 98.00 78 LEU A CA 1
ATOM 608 C C . LEU A 1 78 ? -0.932 3.361 2.035 1.00 98.00 78 LEU A C 1
ATOM 610 O O . LEU A 1 78 ? -1.005 3.560 3.239 1.00 98.00 78 LEU A O 1
ATOM 614 N N . GLN A 1 79 ? -1.726 4.000 1.177 1.00 98.00 79 GLN A N 1
ATOM 615 C CA . GLN A 1 79 ? -2.771 4.927 1.623 1.00 98.00 79 GLN A CA 1
ATOM 616 C C . GLN A 1 79 ? -3.825 4.235 2.502 1.00 98.00 79 GLN A C 1
ATOM 618 O O . GLN A 1 79 ? -4.276 4.816 3.483 1.00 98.00 79 GLN A O 1
ATOM 623 N N . ASP A 1 80 ? -4.209 2.991 2.189 1.00 98.06 80 ASP A N 1
ATOM 624 C CA . ASP A 1 80 ? -5.131 2.226 3.043 1.00 98.06 80 ASP A CA 1
ATOM 625 C C . ASP A 1 80 ? -4.512 1.895 4.405 1.00 98.06 80 ASP A C 1
ATOM 627 O O . ASP A 1 80 ? -5.204 1.953 5.419 1.00 98.06 80 ASP A O 1
ATOM 631 N N . TYR A 1 81 ? -3.214 1.570 4.430 1.00 98.56 81 TYR A N 1
ATOM 632 C CA . TYR A 1 81 ? -2.453 1.394 5.667 1.00 98.56 81 TYR A CA 1
ATOM 633 C C . TYR A 1 81 ? -2.513 2.669 6.522 1.00 98.56 81 TYR A C 1
ATOM 635 O O . TYR A 1 81 ? -2.840 2.592 7.705 1.00 98.56 81 TYR A O 1
ATOM 643 N N . GLU A 1 82 ? -2.292 3.842 5.924 1.00 98.31 82 GLU A N 1
ATOM 644 C CA . GLU A 1 82 ? -2.372 5.121 6.641 1.00 98.31 82 GLU A CA 1
ATOM 645 C C . GLU A 1 82 ? -3.795 5.436 7.126 1.00 98.31 82 GLU A C 1
ATOM 647 O O . GLU A 1 82 ? -3.973 5.926 8.240 1.00 98.31 82 GLU A O 1
ATOM 652 N N . TYR A 1 83 ? -4.833 5.092 6.355 1.00 98.25 83 TYR A N 1
ATOM 653 C CA . TYR A 1 83 ? -6.219 5.226 6.817 1.00 98.25 83 TYR A CA 1
ATOM 654 C C . TYR A 1 83 ? -6.520 4.341 8.026 1.00 98.25 83 TYR A C 1
ATOM 656 O O . TYR A 1 83 ? -7.157 4.794 8.977 1.00 98.25 83 TYR A O 1
ATOM 664 N N . LEU A 1 84 ? -6.032 3.102 8.023 1.00 98.44 84 LEU A N 1
ATOM 665 C CA . LEU A 1 84 ? -6.162 2.206 9.166 1.00 98.44 84 LEU A CA 1
ATOM 666 C C . LEU A 1 84 ? -5.378 2.722 10.381 1.00 98.44 84 LEU A C 1
ATOM 668 O O . LEU A 1 84 ? -5.895 2.671 11.493 1.00 98.44 84 LEU A O 1
ATOM 672 N N . LYS A 1 85 ? -4.175 3.283 10.189 1.00 98.44 85 LYS A N 1
ATOM 673 C CA . LYS A 1 85 ? -3.411 3.947 11.263 1.00 98.44 85 LYS A CA 1
ATOM 674 C C . LYS A 1 85 ? -4.127 5.179 11.816 1.00 98.44 85 LYS A C 1
ATOM 676 O O . LYS A 1 85 ? -4.118 5.377 13.029 1.00 98.44 85 LYS A O 1
ATOM 681 N N . LEU A 1 86 ? -4.757 5.984 10.962 1.00 98.31 86 LEU A N 1
ATOM 682 C CA . LEU A 1 86 ? -5.564 7.135 11.372 1.00 98.31 86 LEU A CA 1
ATOM 683 C C . LEU A 1 86 ? -6.799 6.712 12.175 1.00 98.31 86 LEU A C 1
ATOM 685 O O . LEU A 1 86 ? -7.155 7.365 13.151 1.00 98.31 86 LEU A O 1
ATOM 689 N N . TYR A 1 87 ? -7.471 5.639 11.765 1.00 98.56 87 TYR A N 1
ATOM 690 C CA . TYR A 1 87 ? -8.619 5.120 12.501 1.00 98.56 87 TYR A CA 1
ATOM 691 C C . TYR A 1 87 ? -8.191 4.534 13.853 1.00 98.56 87 TYR A C 1
ATOM 693 O O . TYR A 1 87 ? -8.748 4.885 14.891 1.00 98.56 87 TYR A O 1
ATOM 701 N N . GLU A 1 88 ? -7.135 3.717 13.852 1.00 98.44 88 GLU A N 1
ATOM 702 C CA . GLU A 1 88 ? -6.523 3.135 15.051 1.00 98.44 88 GLU A CA 1
ATOM 703 C C . GLU A 1 88 ? -6.079 4.204 16.056 1.00 98.44 88 GLU A C 1
ATOM 705 O O . GLU A 1 88 ? -6.267 4.021 17.255 1.00 98.44 88 GLU A O 1
ATOM 710 N N . SER A 1 89 ? -5.526 5.334 15.605 1.00 97.88 89 SER A N 1
ATOM 711 C CA . SER A 1 89 ? -5.081 6.395 16.519 1.00 97.88 89 SER A CA 1
ATOM 712 C C . SER A 1 89 ? -6.231 7.103 17.241 1.00 97.88 89 SER A C 1
ATOM 714 O O . SER A 1 89 ? -6.013 7.657 18.316 1.00 97.88 89 SER A O 1
ATOM 716 N N . LYS A 1 90 ? -7.449 7.074 16.682 1.00 97.81 90 LYS A N 1
ATOM 717 C CA . LYS A 1 90 ? -8.645 7.666 17.299 1.00 97.81 90 LYS A CA 1
ATOM 718 C C . LYS A 1 90 ? -9.443 6.678 18.146 1.00 97.81 90 LYS A C 1
ATOM 720 O O . LYS A 1 90 ? -9.955 7.069 19.190 1.00 97.81 90 LYS A O 1
ATOM 725 N N . TYR A 1 91 ? -9.569 5.434 17.690 1.00 98.19 91 TYR A N 1
ATOM 726 C CA . TYR A 1 91 ? -10.499 4.451 18.266 1.00 98.19 91 TYR A CA 1
ATOM 727 C C . TYR A 1 91 ? -9.811 3.227 18.877 1.00 98.19 91 TYR A C 1
ATOM 729 O O . TYR A 1 91 ? -10.457 2.413 19.527 1.00 98.19 91 TYR A O 1
ATOM 737 N N . GLY A 1 92 ? -8.496 3.099 18.710 1.00 98.38 92 GLY A N 1
ATOM 738 C CA . GLY A 1 92 ? -7.730 1.952 19.176 1.00 98.38 92 GLY A CA 1
ATOM 739 C C . GLY A 1 92 ? -7.667 0.808 18.163 1.00 98.38 92 GLY A C 1
ATOM 740 O O . GLY A 1 92 ? -8.329 0.787 17.122 1.00 98.38 92 GLY A O 1
ATOM 741 N N . ARG A 1 93 ? -6.802 -0.162 18.472 1.00 98.06 93 ARG A N 1
ATOM 742 C CA . ARG A 1 93 ? -6.474 -1.284 17.584 1.00 98.06 93 ARG A CA 1
ATOM 743 C C . ARG A 1 93 ? -7.632 -2.258 17.393 1.00 98.06 93 ARG A C 1
ATOM 745 O O . ARG A 1 93 ? -7.819 -2.736 16.279 1.00 98.06 93 ARG A O 1
ATOM 752 N N . GLU A 1 94 ? -8.386 -2.548 18.450 1.00 98.38 94 GLU A N 1
ATOM 753 C CA . GLU A 1 94 ? -9.513 -3.490 18.398 1.00 98.38 94 GLU A CA 1
ATOM 754 C C . GLU A 1 94 ? -10.607 -3.000 17.442 1.00 98.38 94 GLU A C 1
ATOM 756 O O . GLU A 1 94 ? -11.013 -3.739 16.546 1.00 98.38 94 GLU A O 1
ATOM 761 N N . GLU A 1 95 ? -10.986 -1.724 17.532 1.00 98.44 95 GLU A N 1
ATOM 762 C CA . GLU A 1 95 ? -11.966 -1.109 16.629 1.00 98.44 95 GLU A CA 1
ATOM 763 C C . GLU A 1 95 ? -11.480 -1.088 15.174 1.00 98.44 95 GLU A C 1
ATOM 765 O O . GLU A 1 95 ? -12.228 -1.403 14.248 1.00 98.44 95 GLU A O 1
ATOM 770 N N . ALA A 1 96 ? -10.199 -0.785 14.942 1.00 98.38 96 ALA A N 1
ATOM 771 C CA . ALA A 1 96 ? -9.626 -0.810 13.596 1.00 98.38 96 ALA A CA 1
ATOM 772 C C . ALA A 1 96 ? -9.601 -2.228 12.989 1.00 98.38 96 ALA A C 1
ATOM 774 O O . ALA A 1 96 ? -9.836 -2.401 11.790 1.00 98.38 96 ALA A O 1
ATOM 775 N N . MET A 1 97 ? -9.346 -3.255 13.809 1.00 98.25 97 MET A N 1
ATOM 776 C CA . MET A 1 97 ? -9.443 -4.658 13.392 1.00 98.25 97 MET A CA 1
ATOM 777 C C . MET A 1 97 ? -10.890 -5.023 13.046 1.00 98.25 97 MET A C 1
ATOM 779 O O . MET A 1 97 ? -11.132 -5.603 11.986 1.00 98.25 97 MET A O 1
ATOM 783 N N . GLY A 1 98 ? -11.848 -4.601 13.878 1.00 98.06 98 GLY A N 1
ATOM 784 C CA . GLY A 1 98 ? -13.278 -4.759 13.619 1.00 98.06 98 GLY A CA 1
ATOM 785 C C . GLY A 1 98 ? -13.717 -4.091 12.314 1.00 98.06 98 GLY A C 1
ATOM 786 O O . GLY A 1 98 ? -14.462 -4.690 11.539 1.00 98.06 98 GLY A O 1
ATOM 787 N N . LEU A 1 99 ? -13.200 -2.898 12.000 1.00 98.19 99 LEU A N 1
ATOM 788 C CA . LEU A 1 99 ? -13.459 -2.214 10.729 1.00 98.19 99 LEU A CA 1
ATOM 789 C C . LEU A 1 99 ? -12.936 -3.015 9.526 1.00 98.19 99 LEU A C 1
ATOM 791 O O . LEU A 1 99 ? -13.648 -3.186 8.529 1.00 98.1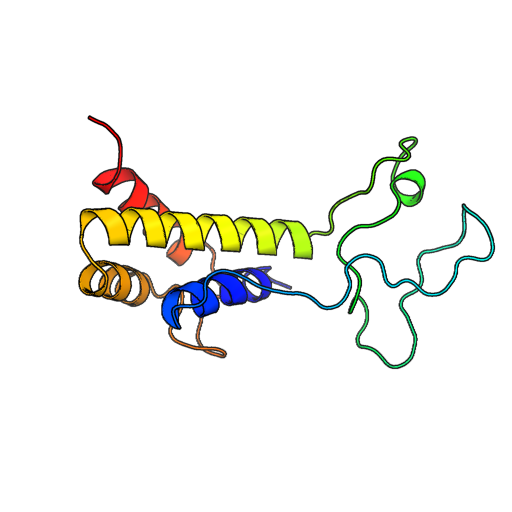9 99 LEU A O 1
ATOM 795 N N . LEU A 1 100 ? -11.702 -3.521 9.608 1.00 97.19 100 LEU A N 1
ATOM 796 C CA . LEU A 1 100 ? -11.087 -4.321 8.546 1.00 97.19 100 LEU A CA 1
ATOM 797 C C . LEU A 1 100 ? -11.869 -5.622 8.285 1.00 97.19 100 LEU A C 1
ATOM 799 O O . LEU A 1 100 ? -12.046 -6.017 7.130 1.00 97.19 100 LEU A O 1
ATOM 803 N N . GLU A 1 101 ? -12.367 -6.263 9.346 1.00 96.50 101 GLU A N 1
ATOM 804 C CA . GLU A 1 101 ? -13.185 -7.478 9.275 1.00 96.50 101 GLU A CA 1
ATOM 805 C C . GLU A 1 101 ? -14.597 -7.200 8.748 1.00 96.50 101 GLU A C 1
ATOM 807 O O . GLU A 1 101 ? -15.018 -7.838 7.781 1.00 96.50 101 GLU A O 1
ATOM 812 N N . LYS A 1 102 ? -15.294 -6.202 9.308 1.00 97.25 102 LYS A N 1
ATOM 813 C CA . LYS A 1 102 ? -16.643 -5.769 8.895 1.00 97.25 102 LYS A CA 1
ATOM 814 C C . LYS A 1 102 ? -16.702 -5.439 7.407 1.00 97.25 102 LYS A C 1
ATOM 816 O O . LYS A 1 102 ? -17.677 -5.764 6.733 1.00 97.25 102 LYS A O 1
ATOM 821 N N . THR A 1 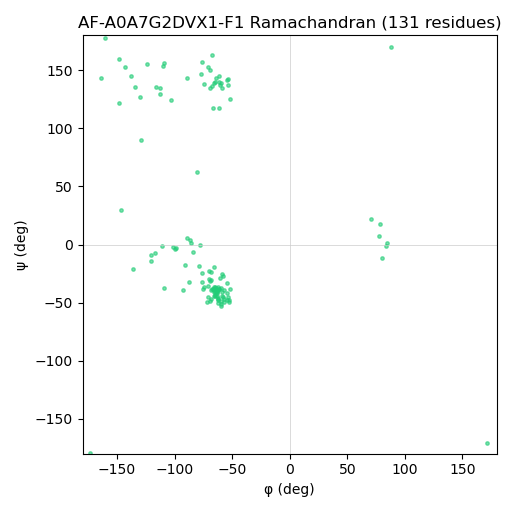103 ? -15.675 -4.764 6.896 1.00 97.81 103 THR A N 1
ATOM 822 C CA . THR A 1 103 ? -15.611 -4.358 5.486 1.00 97.81 103 THR A CA 1
ATOM 823 C C . THR A 1 103 ? -15.209 -5.502 4.560 1.00 97.81 103 THR A C 1
ATOM 825 O O . THR A 1 103 ? -15.466 -5.420 3.363 1.00 97.81 103 THR A O 1
ATOM 828 N N . GLY A 1 104 ? -14.611 -6.579 5.081 1.00 96.81 104 GLY A N 1
ATOM 829 C CA . GLY A 1 104 ? -14.158 -7.721 4.285 1.00 96.81 1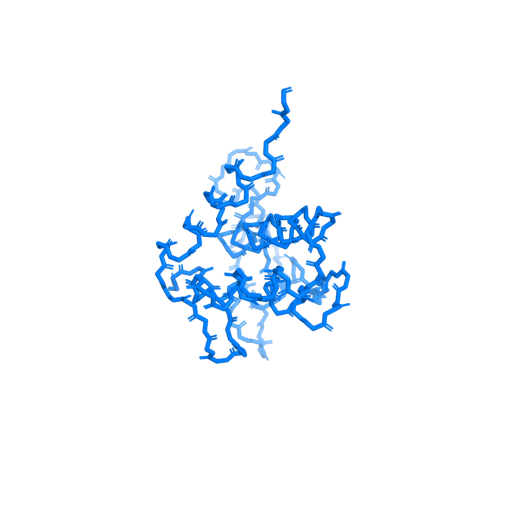04 GLY A CA 1
ATOM 830 C C . GLY A 1 104 ? -12.948 -7.412 3.398 1.00 96.81 104 GLY A C 1
ATOM 831 O O . GLY A 1 104 ? -12.724 -8.092 2.396 1.00 96.81 104 GLY A O 1
ATOM 832 N N . VAL A 1 105 ? -12.167 -6.378 3.731 1.00 97.38 105 VAL A N 1
ATOM 833 C CA . VAL A 1 105 ? -11.009 -5.962 2.924 1.00 97.38 105 VAL A CA 1
ATOM 834 C C . VAL A 1 105 ? -9.887 -6.998 2.998 1.00 97.38 105 VAL A C 1
ATOM 836 O O . VAL A 1 105 ? -9.381 -7.429 1.958 1.00 97.38 105 VAL A O 1
ATOM 839 N N . TYR A 1 106 ? -9.520 -7.439 4.205 1.00 97.62 106 TYR A N 1
ATOM 840 C CA . TYR A 1 106 ? -8.423 -8.386 4.405 1.00 97.62 106 TYR A CA 1
ATOM 841 C C . TYR A 1 106 ? -8.649 -9.301 5.613 1.00 97.62 106 TYR A C 1
ATOM 843 O O . TYR A 1 106 ? -8.728 -8.853 6.755 1.00 97.62 106 TYR A O 1
ATOM 851 N N . THR A 1 107 ? -8.655 -10.612 5.373 1.00 94.69 107 THR A N 1
ATOM 852 C CA . THR A 1 107 ? -8.698 -11.636 6.427 1.00 94.69 107 THR A CA 1
ATOM 853 C C . THR A 1 107 ? -7.360 -12.366 6.547 1.00 94.69 107 THR A C 1
ATOM 855 O O . THR A 1 107 ? -6.935 -12.665 7.664 1.00 94.69 107 THR A O 1
ATOM 858 N N . GLY A 1 108 ? -6.672 -12.623 5.431 1.00 94.62 108 GLY A N 1
ATOM 859 C CA . GLY A 1 108 ? -5.372 -13.293 5.409 1.00 94.62 108 GLY A CA 1
ATOM 860 C C . GLY A 1 108 ? -4.723 -13.327 4.018 1.00 94.62 108 GLY A C 1
ATOM 861 O O . GLY A 1 108 ? -5.320 -12.842 3.057 1.00 94.62 108 GLY A O 1
ATOM 862 N N . PRO A 1 109 ? -3.528 -13.935 3.887 1.00 91.75 109 PRO A N 1
ATOM 863 C CA . PRO A 1 109 ? -2.708 -13.861 2.670 1.00 91.75 109 PRO A CA 1
ATOM 864 C C . PRO A 1 109 ? -3.381 -14.382 1.395 1.00 91.75 109 PRO A C 1
ATOM 866 O O . PRO A 1 109 ? -3.051 -13.934 0.304 1.00 91.75 109 PRO A O 1
ATOM 869 N N . GLU A 1 110 ? -4.345 -15.291 1.532 1.00 93.00 110 GLU A N 1
ATOM 870 C CA . GLU A 1 110 ? -5.141 -15.846 0.427 1.00 93.00 110 GLU A CA 1
ATOM 871 C C . GLU A 1 110 ? -6.611 -15.396 0.468 1.00 93.00 110 GLU A C 1
ATOM 873 O O . GLU A 1 110 ? -7.411 -15.771 -0.385 1.00 93.00 110 GLU A O 1
ATOM 878 N N . ARG A 1 111 ? -6.989 -14.599 1.474 1.00 95.25 111 ARG A N 1
ATOM 879 C CA . ARG A 1 111 ? -8.370 -14.181 1.740 1.00 95.25 111 ARG A CA 1
ATOM 880 C C . ARG A 1 111 ? -8.434 -12.670 1.907 1.00 95.25 111 ARG A C 1
ATOM 882 O O . ARG A 1 111 ? -8.295 -12.144 3.012 1.00 95.25 111 ARG A O 1
ATOM 889 N N . TYR A 1 112 ? -8.639 -11.987 0.793 1.00 96.25 112 TYR A N 1
ATOM 890 C CA . TYR A 1 112 ? -8.785 -10.540 0.703 1.00 96.25 112 TYR A CA 1
ATOM 891 C C . TYR A 1 112 ? -9.723 -10.189 -0.450 1.00 96.25 112 TYR A C 1
ATOM 893 O O . TYR A 1 112 ? -9.938 -10.998 -1.357 1.00 96.25 112 TYR A O 1
ATOM 901 N N . THR A 1 113 ? -10.295 -8.987 -0.420 1.00 96.12 113 THR A N 1
ATOM 902 C CA . THR A 1 113 ? -11.242 -8.563 -1.455 1.00 96.12 113 THR A CA 1
ATOM 903 C C . THR A 1 113 ? -10.605 -8.544 -2.851 1.00 96.12 113 THR A C 1
ATOM 905 O O . THR A 1 113 ? -9.493 -8.050 -3.058 1.00 96.12 113 THR A O 1
ATOM 908 N N . LEU A 1 114 ? -11.343 -9.044 -3.843 1.00 94.31 114 LEU A N 1
ATOM 909 C CA . LEU A 1 114 ? -11.025 -8.896 -5.268 1.00 94.31 114 LEU A CA 1
ATOM 910 C C . LEU A 1 114 ? -11.835 -7.783 -5.942 1.00 94.31 114 LEU A C 1
ATOM 912 O O . LEU A 1 114 ? -11.622 -7.506 -7.123 1.00 94.31 114 LEU A O 1
ATOM 916 N N . GLU A 1 115 ? -12.742 -7.167 -5.189 1.00 93.25 115 GLU A N 1
ATOM 917 C CA . GLU A 1 115 ? -13.652 -6.117 -5.624 1.00 93.25 115 GLU A CA 1
ATOM 918 C C . GLU A 1 115 ? -13.259 -4.778 -4.996 1.00 93.25 115 GLU A C 1
ATOM 920 O O . GLU A 1 115 ? -12.673 -4.720 -3.910 1.00 93.25 115 GLU A O 1
ATOM 925 N N . HIS A 1 116 ? -13.606 -3.683 -5.671 1.00 92.25 116 HIS A N 1
ATOM 926 C CA . HIS A 1 116 ? -13.284 -2.339 -5.192 1.00 92.25 116 HIS A CA 1
ATOM 927 C C . HIS A 1 116 ? -14.167 -1.905 -4.015 1.00 92.25 116 HIS A C 1
ATOM 929 O O . HIS A 1 116 ? -13.681 -1.292 -3.071 1.00 92.25 116 HIS A O 1
ATOM 935 N N . ARG A 1 117 ? -15.445 -2.300 -4.024 1.00 95.81 117 ARG A N 1
ATOM 936 C CA . ARG A 1 117 ? -16.461 -1.827 -3.073 1.00 95.81 117 ARG A CA 1
ATOM 937 C C . ARG A 1 117 ? -16.072 -1.967 -1.588 1.00 95.81 117 ARG A C 1
ATOM 939 O O . ARG A 1 117 ? -16.227 -0.981 -0.878 1.00 95.81 117 ARG A O 1
ATOM 946 N N . PRO A 1 118 ? -15.556 -3.109 -1.090 1.00 97.38 118 PRO A N 1
ATOM 947 C CA . PRO A 1 118 ? -15.083 -3.227 0.298 1.00 97.38 118 PRO A CA 1
ATOM 948 C C . PRO A 1 118 ? -14.092 -2.143 0.731 1.00 97.38 118 PRO A C 1
ATOM 950 O O . PRO A 1 118 ? -14.152 -1.639 1.849 1.00 97.38 118 PRO A O 1
ATOM 953 N N . ILE A 1 119 ? -13.199 -1.755 -0.177 1.00 96.88 119 ILE A N 1
ATOM 954 C CA . ILE A 1 119 ? -12.180 -0.740 0.080 1.00 96.88 119 ILE A CA 1
ATOM 955 C C . ILE A 1 119 ? -12.835 0.637 0.187 1.00 96.88 119 ILE A C 1
ATOM 957 O O . ILE A 1 119 ? -12.500 1.394 1.094 1.00 96.88 119 ILE A O 1
ATOM 961 N N . ASP A 1 120 ? -13.755 0.967 -0.719 1.00 97.38 120 ASP A N 1
ATOM 962 C CA . ASP A 1 120 ? -14.446 2.259 -0.688 1.00 97.38 120 ASP A CA 1
ATOM 963 C C . ASP A 1 120 ? -15.289 2.409 0.574 1.00 97.38 120 ASP A C 1
ATOM 965 O O . ASP A 1 120 ? -15.316 3.484 1.165 1.00 97.38 120 ASP A O 1
ATOM 969 N N . VAL A 1 121 ? -15.918 1.322 1.032 1.00 98.31 121 VAL A N 1
ATOM 970 C CA . VAL A 1 121 ? -16.631 1.306 2.315 1.00 98.31 121 VAL A CA 1
ATOM 971 C C . VAL A 1 121 ? -15.659 1.571 3.465 1.00 98.31 121 VAL A C 1
ATOM 973 O O . VAL A 1 121 ? -15.935 2.445 4.279 1.00 98.31 121 VAL A O 1
ATOM 976 N N . LEU A 1 122 ? -14.502 0.897 3.512 1.00 98.38 122 LEU A N 1
ATOM 977 C CA . LEU A 1 122 ? -13.480 1.154 4.533 1.00 98.38 122 LEU A CA 1
ATOM 978 C C . LEU A 1 122 ? -13.020 2.616 4.528 1.00 98.38 122 LEU A C 1
ATOM 980 O O . LEU A 1 122 ? -13.016 3.267 5.568 1.00 98.38 122 LEU A O 1
ATOM 984 N N . ARG A 1 123 ? -12.675 3.156 3.356 1.00 97.75 123 ARG A N 1
ATOM 985 C CA . ARG A 1 123 ? -12.237 4.551 3.214 1.00 97.75 123 ARG A CA 1
ATOM 986 C C . ARG A 1 123 ? -13.341 5.537 3.589 1.00 97.75 123 ARG A C 1
ATOM 988 O O . ARG A 1 123 ? -13.055 6.546 4.224 1.00 97.75 123 ARG A O 1
ATOM 995 N N . GLY A 1 124 ? -14.586 5.245 3.218 1.00 98.06 124 GLY A N 1
ATOM 996 C CA . GLY A 1 124 ? -15.755 6.056 3.547 1.00 98.06 124 GLY A CA 1
ATOM 997 C C . GLY A 1 124 ? -16.034 6.098 5.047 1.00 98.06 124 GLY A C 1
ATOM 998 O O . GLY A 1 124 ? -16.273 7.175 5.584 1.00 98.06 124 GLY A O 1
ATOM 999 N N . GLU A 1 125 ? -15.940 4.957 5.734 1.00 98.00 125 GLU A N 1
ATOM 1000 C CA . GLU A 1 125 ? -16.053 4.887 7.196 1.00 98.00 125 GLU A CA 1
ATOM 1001 C C . GLU A 1 125 ? -14.967 5.745 7.854 1.00 98.00 125 GLU A C 1
ATOM 1003 O O . GLU A 1 125 ? -15.294 6.656 8.611 1.00 98.00 125 GLU A O 1
ATOM 1008 N N . VAL A 1 126 ? -13.694 5.559 7.470 1.00 98.06 126 VAL A N 1
ATOM 1009 C CA . VAL A 1 126 ? -12.583 6.377 7.989 1.00 98.06 126 VAL A CA 1
ATOM 1010 C C . VAL A 1 126 ? -12.805 7.864 7.712 1.00 98.06 126 VAL A C 1
ATOM 1012 O O . VAL A 1 126 ? -12.622 8.683 8.606 1.00 98.06 126 VAL A O 1
ATOM 1015 N N . TYR A 1 127 ? -13.225 8.246 6.506 1.00 96.88 127 TYR A N 1
ATOM 1016 C CA . TYR A 1 127 ? -13.504 9.645 6.177 1.00 96.88 127 TYR A CA 1
ATOM 1017 C C . TYR A 1 127 ? -14.597 10.239 7.078 1.00 96.88 127 TYR A C 1
ATOM 1019 O O . TYR A 1 127 ? -14.410 11.307 7.664 1.00 96.88 127 TYR A O 1
ATOM 1027 N N . ASN A 1 128 ? -15.719 9.535 7.231 1.00 96.56 128 ASN A N 1
ATOM 1028 C CA . ASN A 1 128 ? -16.868 10.025 7.985 1.00 96.56 128 ASN A CA 1
ATOM 1029 C C . ASN A 1 128 ? -16.570 10.170 9.482 1.00 96.56 128 ASN A C 1
ATOM 1031 O O . ASN A 1 128 ? -17.022 11.141 10.095 1.00 96.56 128 ASN A O 1
ATOM 1035 N N . THR A 1 129 ? -15.810 9.234 10.056 1.00 96.50 129 THR A N 1
ATOM 1036 C CA . THR A 1 129 ? -15.489 9.208 11.489 1.00 96.50 129 THR A CA 1
ATOM 1037 C C . THR A 1 129 ? -14.252 10.034 11.834 1.00 96.50 129 THR A C 1
ATOM 1039 O O . THR A 1 129 ? -14.170 10.615 12.914 1.00 96.50 129 THR A O 1
ATOM 1042 N N . CYS A 1 130 ? -13.273 10.119 10.927 1.00 95.56 130 CYS A N 1
ATOM 1043 C CA . CYS A 1 130 ? -11.986 10.753 11.206 1.00 95.56 130 CYS A CA 1
ATOM 1044 C C . CYS A 1 130 ? -11.835 12.172 10.641 1.00 95.56 130 CYS A C 1
ATOM 1046 O O . CYS A 1 130 ? -10.801 12.786 10.926 1.00 95.56 130 CYS A O 1
ATOM 1048 N N . ARG A 1 131 ? -12.820 12.717 9.911 1.00 90.31 131 ARG A N 1
ATOM 1049 C CA . ARG A 1 131 ? -12.764 14.107 9.424 1.00 90.31 131 ARG A CA 1
ATOM 1050 C C . ARG A 1 131 ? -12.510 15.112 10.564 1.00 90.31 131 ARG A C 1
ATOM 1052 O O . ARG A 1 131 ? -13.009 14.904 11.673 1.00 90.31 131 ARG A O 1
ATOM 1059 N N . PRO A 1 132 ? -11.725 16.175 10.322 1.00 81.25 132 PRO A N 1
ATOM 1060 C CA . PRO A 1 132 ? -11.615 17.291 11.256 1.00 81.25 132 PRO A CA 1
ATOM 1061 C C . PRO A 1 132 ? -12.980 17.961 11.452 1.00 81.25 132 PRO A C 1
ATOM 1063 O O . PRO A 1 132 ? -13.772 18.012 10.506 1.00 81.25 132 PRO A O 1
ATOM 1066 N N . SER A 1 133 ? -13.240 18.436 12.671 1.00 73.88 133 SER A N 1
ATOM 1067 C CA . SER A 1 133 ? -14.387 19.297 12.983 1.00 73.88 133 SER A CA 1
ATOM 1068 C C . SER A 1 133 ? -14.263 20.666 12.328 1.00 73.88 133 SER A C 1
ATOM 1070 O O . SER A 1 133 ? -13.115 21.155 12.220 1.00 73.88 133 SER A O 1
#

Solvent-accessible surface area (backbone atoms only — not comparable to full-atom values): 7799 Å² total; per-residue (Å²): 133,86,52,40,73,47,19,48,53,29,50,47,26,51,75,74,70,46,96,68,86,86,76,98,40,48,68,49,55,41,86,69,92,48,97,86,52,81,90,42,64,41,83,97,53,66,88,55,58,33,46,35,46,42,72,15,62,83,80,43,98,44,84,54,73,38,75,32,73,64,42,56,25,33,51,53,12,47,52,52,34,51,48,46,51,55,41,23,75,75,64,34,65,69,54,38,50,49,49,37,55,76,37,50,40,54,81,50,100,91,40,54,42,82,60,66,64,34,51,53,52,46,52,48,50,41,49,74,74,64,55,81,132

Foldseek 3Di:
DLLLLLLQVLVCCLVVVHPDDDAPAACPFDDDPDPQDDTHHDPPDDPQRRHFWAQCVNPDPDRDIHGDSSRVSNVVSNVLSVLLVLVCVVPNDVVSVVLCVVLQQDDDSVGGDSDCRSVVSSNVVSCVVRPDD

Nearest PDB structures (foldseek):
  8k2h-assembly1_B  TM=9.674E-01  e=3.443E-18  Arabidopsis thaliana
  8k2i-assembly1_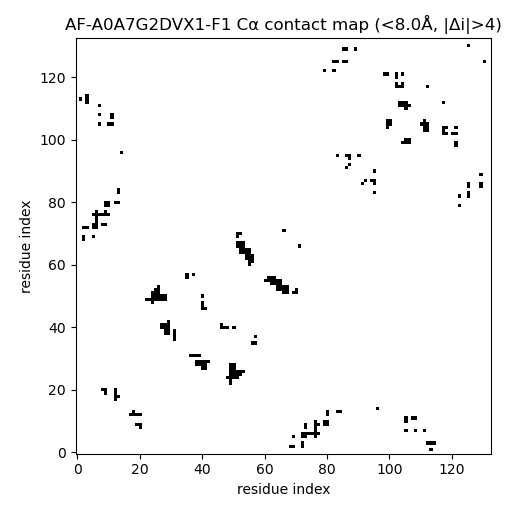B  TM=9.668E-01  e=5.862E-18  Arabidopsis thaliana x Arabidopsis lyrata
  8k2m-assembly1_A  TM=7.863E-01  e=1.307E-04  Paenibacillus sp. TS12
  8k2n-assembly1_B  TM=7.870E-01  e=1.756E-04  Lacticaseibacillus yichunensis

InterPro domains:
  IPR025150 Glycoside hydrolase 123, catalytic domain [PF13320] (5-86)

Organism: Arabidopsis thaliana (NCBI:txid3702)

Radius of gyration: 17.99 Å; Cα contacts (8 Å, |Δi|>4): 159; chains: 1; bounding box: 40×36×47 Å

Mean predicted aligned error: 4.38 Å

Secondary structure (DSSP, 8-state):
--SHHHHHHHHHHHHTT-S----S-SB-BPPPSSTTPPP-BPTTS-TTTTBSEE-GGGTSS--SPEEPHHHHHHHHHHHHHHHHHHHHHHH-HHHHHHHHHHHTSEEETTEE-SSSHHHHHHHHHHHHHH---